Protein AF-A0A924Y363-F1 (afdb_monomer)

Structure (mmCIF, N/CA/C/O backbone):
data_AF-A0A924Y363-F1
#
_entry.id   AF-A0A924Y363-F1
#
loop_
_atom_site.group_PDB
_atom_site.id
_atom_site.type_symbol
_atom_site.label_atom_id
_atom_site.label_alt_id
_atom_site.label_comp_id
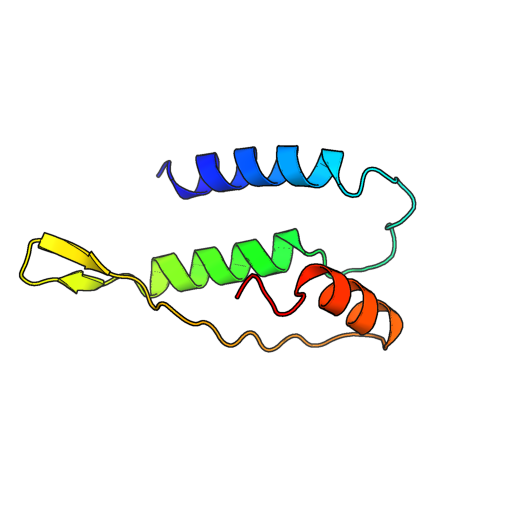_atom_site.label_asym_id
_atom_site.label_entity_id
_atom_site.label_seq_id
_atom_site.pdbx_PDB_ins_code
_atom_site.Cartn_x
_atom_site.Cartn_y
_atom_site.Cartn_z
_atom_site.occupancy
_atom_site.B_iso_or_equiv
_atom_site.auth_seq_id
_atom_site.auth_comp_id
_atom_site.auth_asym_id
_atom_site.auth_atom_id
_atom_site.pdbx_PDB_model_num
ATOM 1 N N . MET A 1 1 ? -10.089 14.051 4.001 1.00 41.97 1 MET A N 1
ATOM 2 C CA . MET A 1 1 ? -9.672 14.278 2.602 1.00 41.97 1 MET A CA 1
ATOM 3 C C . MET A 1 1 ? -8.277 14.923 2.527 1.00 41.97 1 MET A C 1
ATOM 5 O O . MET A 1 1 ? -8.056 15.719 1.641 1.00 41.97 1 MET A O 1
ATOM 9 N N . ASP A 1 2 ? -7.312 14.575 3.395 1.00 54.19 2 ASP A N 1
ATOM 10 C CA . ASP A 1 2 ? -6.005 15.286 3.394 1.00 54.19 2 ASP A CA 1
ATOM 11 C C . ASP A 1 2 ? -4.776 14.415 3.725 1.00 54.19 2 ASP A C 1
ATOM 13 O O . ASP A 1 2 ? -3.645 14.772 3.416 1.00 54.19 2 ASP A O 1
ATOM 17 N N . LEU A 1 3 ? -4.963 13.224 4.305 1.00 54.34 3 LEU A N 1
ATOM 18 C CA . LEU A 1 3 ? -3.848 12.331 4.656 1.00 54.34 3 LEU A CA 1
ATOM 19 C C . LEU A 1 3 ? -3.191 11.708 3.418 1.00 54.34 3 LEU A C 1
ATOM 21 O O . LEU A 1 3 ? -1.968 11.722 3.292 1.00 54.34 3 LEU A O 1
ATOM 25 N N . LEU A 1 4 ? -4.003 11.226 2.475 1.00 56.06 4 LEU A N 1
ATOM 26 C CA . LEU A 1 4 ? -3.520 10.634 1.226 1.00 56.06 4 LEU A CA 1
ATOM 27 C C . LEU A 1 4 ? -2.800 11.652 0.346 1.00 56.06 4 LEU A C 1
ATOM 29 O O . LEU A 1 4 ? -1.781 11.331 -0.253 1.00 56.06 4 LEU A O 1
ATOM 33 N N . GLU A 1 5 ? -3.314 12.879 0.269 1.00 58.16 5 GLU A N 1
ATOM 34 C CA . GLU A 1 5 ? -2.735 13.921 -0.577 1.00 58.16 5 GLU A CA 1
ATOM 35 C C . GLU A 1 5 ? -1.402 14.423 -0.009 1.00 58.16 5 GLU A C 1
ATOM 37 O O . GLU A 1 5 ? -0.440 14.610 -0.757 1.00 58.16 5 GLU A O 1
ATOM 42 N N . HIS A 1 6 ? -1.314 14.548 1.320 1.00 63.47 6 HIS A N 1
ATOM 43 C CA . HIS A 1 6 ? -0.081 14.888 2.024 1.00 63.47 6 HIS A CA 1
ATOM 44 C C . HIS A 1 6 ? 0.983 13.789 1.895 1.00 63.47 6 HIS A C 1
ATOM 46 O O . HIS A 1 6 ? 2.140 14.086 1.591 1.00 63.47 6 HIS A O 1
ATOM 52 N N . LEU A 1 7 ? 0.593 12.520 2.063 1.00 61.62 7 LEU A N 1
ATOM 53 C CA . LEU A 1 7 ? 1.479 11.375 1.843 1.00 61.62 7 LEU A CA 1
ATOM 54 C C . LEU A 1 7 ? 1.961 11.345 0.389 1.00 61.62 7 LEU A C 1
ATOM 56 O O . LEU A 1 7 ? 3.163 11.308 0.151 1.00 61.62 7 LEU A O 1
ATOM 60 N N . ASN A 1 8 ? 1.056 11.461 -0.585 1.00 57.81 8 ASN A N 1
ATOM 61 C CA . ASN A 1 8 ? 1.390 11.423 -2.010 1.00 57.81 8 ASN A CA 1
ATOM 62 C C . ASN A 1 8 ? 2.362 12.548 -2.419 1.00 57.81 8 ASN A C 1
ATOM 64 O O . ASN A 1 8 ? 3.307 12.301 -3.166 1.00 57.81 8 ASN A O 1
ATOM 68 N N . ARG A 1 9 ? 2.195 13.767 -1.879 1.00 63.97 9 ARG A N 1
ATOM 69 C CA . ARG A 1 9 ? 3.141 14.880 -2.092 1.00 63.97 9 ARG A CA 1
ATOM 70 C C . ARG A 1 9 ? 4.522 14.588 -1.506 1.00 63.97 9 ARG A C 1
ATOM 72 O O . ARG A 1 9 ? 5.526 14.789 -2.183 1.00 63.97 9 ARG A O 1
ATOM 79 N N . ARG A 1 10 ? 4.568 14.088 -0.269 1.00 61.78 10 ARG A N 1
ATOM 80 C CA . ARG A 1 10 ? 5.816 13.778 0.442 1.00 61.78 10 ARG A CA 1
ATOM 81 C C . ARG A 1 10 ? 6.578 12.620 -0.213 1.00 61.78 10 ARG A C 1
ATOM 83 O O . ARG A 1 10 ? 7.803 12.666 -0.302 1.00 61.78 10 ARG A O 1
ATOM 90 N N . PHE A 1 11 ? 5.855 11.631 -0.738 1.00 63.59 11 PHE A N 1
ATOM 91 C CA . PHE A 1 11 ? 6.429 10.536 -1.517 1.00 63.59 11 PHE A CA 1
ATOM 92 C C . PHE A 1 11 ? 6.909 10.990 -2.896 1.00 63.59 11 PHE A C 1
ATOM 94 O O . PHE A 1 11 ? 8.004 10.605 -3.289 1.00 63.59 11 PHE A O 1
ATOM 101 N N . GLY A 1 12 ? 6.154 11.843 -3.600 1.00 56.97 12 GLY A N 1
ATOM 102 C CA . GLY A 1 12 ? 6.569 12.397 -4.893 1.00 56.97 12 GLY A CA 1
ATOM 103 C C . GLY A 1 12 ? 7.928 13.098 -4.820 1.00 56.97 12 GLY A C 1
ATOM 104 O O . GLY A 1 12 ? 8.821 12.780 -5.601 1.00 56.97 12 GLY A O 1
ATOM 105 N N . SER A 1 13 ? 8.123 13.954 -3.810 1.00 61.06 13 SER A N 1
ATOM 106 C CA . SER A 1 13 ? 9.402 14.644 -3.589 1.00 61.06 13 SER A CA 1
ATOM 107 C C . SER A 1 13 ? 10.548 13.711 -3.187 1.00 61.06 13 SER A C 1
ATOM 109 O O . SER A 1 13 ? 11.690 13.934 -3.575 1.00 61.06 13 SER A O 1
ATOM 111 N N . TRP A 1 14 ? 10.262 12.664 -2.407 1.00 59.75 14 TRP A N 1
ATOM 112 C CA . 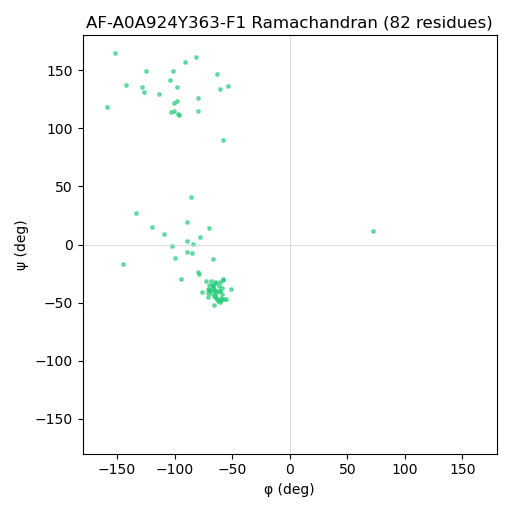TRP A 1 14 ? 11.268 11.670 -2.020 1.00 59.75 14 TRP A CA 1
ATOM 113 C C . TRP A 1 14 ? 11.727 10.838 -3.230 1.00 59.75 14 TRP A C 1
ATOM 115 O O . TRP A 1 14 ? 12.909 10.528 -3.359 1.00 59.75 14 TRP A O 1
ATOM 125 N N . TYR A 1 15 ? 10.812 10.553 -4.162 1.00 57.16 15 TYR A N 1
ATOM 126 C CA . TYR A 1 15 ? 11.073 9.738 -5.349 1.00 57.16 15 TYR A CA 1
ATOM 127 C C . TYR A 1 15 ? 11.851 10.471 -6.448 1.00 57.16 15 TYR A C 1
ATOM 129 O O . TYR A 1 15 ? 12.757 9.889 -7.047 1.00 57.16 15 TYR A O 1
ATOM 137 N N . GLU A 1 16 ? 11.528 11.746 -6.699 1.00 57.19 16 GLU A N 1
ATOM 138 C CA . GLU A 1 16 ? 12.265 12.588 -7.658 1.00 57.19 16 GLU A CA 1
ATOM 139 C C . GLU A 1 16 ? 13.754 12.703 -7.292 1.00 57.19 16 GLU A C 1
ATOM 141 O O . GLU A 1 16 ? 14.599 12.783 -8.182 1.00 57.19 16 GLU A O 1
ATOM 146 N N . GLY A 1 17 ? 14.084 12.633 -5.996 1.00 56.94 17 GLY A N 1
ATOM 147 C CA . GLY A 1 17 ? 15.463 12.641 -5.504 1.00 56.94 17 GLY A CA 1
ATOM 148 C C . GLY A 1 17 ? 16.210 11.305 -5.617 1.00 56.94 17 GLY A C 1
ATOM 149 O O . GLY A 1 17 ? 17.436 11.319 -5.689 1.00 56.94 17 GLY A O 1
ATOM 150 N N . LEU A 1 18 ? 15.510 10.164 -5.643 1.00 53.75 18 LEU A N 1
ATOM 151 C CA . LEU A 1 18 ? 16.135 8.829 -5.664 1.00 53.75 18 LEU A CA 1
ATOM 152 C C . LEU A 1 18 ? 16.310 8.250 -7.072 1.00 53.75 18 LEU A C 1
ATOM 154 O O . LEU A 1 18 ? 17.252 7.498 -7.306 1.00 53.75 18 LEU A O 1
ATOM 158 N N . PHE A 1 19 ? 15.431 8.600 -8.013 1.00 55.28 19 PHE A N 1
ATOM 159 C CA . PHE A 1 19 ? 15.414 7.999 -9.354 1.00 55.28 19 PHE A CA 1
ATOM 160 C C . PHE A 1 19 ? 15.296 9.038 -10.475 1.00 55.28 19 PHE A C 1
ATOM 162 O O . PHE A 1 19 ? 14.767 8.738 -11.544 1.00 55.28 19 PHE A O 1
ATOM 169 N N . GLY A 1 20 ? 15.768 10.266 -10.233 1.00 48.59 20 GLY A N 1
ATOM 170 C CA . GLY A 1 20 ? 15.793 11.357 -11.207 1.00 48.59 20 GLY A CA 1
ATOM 171 C C . GLY A 1 20 ? 16.577 10.994 -12.471 1.00 48.59 20 GLY A C 1
ATOM 172 O O . GLY A 1 20 ? 17.778 11.230 -12.559 1.00 48.59 20 GLY A O 1
ATOM 173 N N . GLY A 1 21 ? 15.880 10.434 -13.456 1.00 47.56 21 GLY A N 1
ATOM 174 C CA . GLY A 1 21 ? 16.411 10.104 -14.768 1.00 47.56 21 GLY A CA 1
ATOM 175 C C . GLY A 1 21 ? 15.276 9.985 -15.792 1.00 47.56 21 GLY A C 1
ATOM 176 O O . GLY A 1 21 ? 14.419 9.117 -15.633 1.00 47.56 21 GLY A O 1
ATOM 177 N N . PRO A 1 22 ? 15.249 10.817 -16.848 1.00 47.09 22 PRO A N 1
ATOM 178 C CA . PRO A 1 22 ? 14.242 10.789 -17.914 1.00 47.09 22 PRO A CA 1
ATOM 179 C C . PRO A 1 22 ? 14.334 9.560 -18.845 1.00 47.09 22 PRO A C 1
ATOM 181 O O . PRO A 1 22 ? 13.692 9.564 -19.886 1.00 47.09 22 PRO A O 1
ATOM 184 N N . ASP A 1 23 ? 15.086 8.517 -18.473 1.00 47.91 23 ASP A N 1
ATOM 185 C CA . ASP A 1 23 ? 15.314 7.301 -19.273 1.00 47.91 23 ASP A CA 1
ATOM 186 C C . ASP A 1 2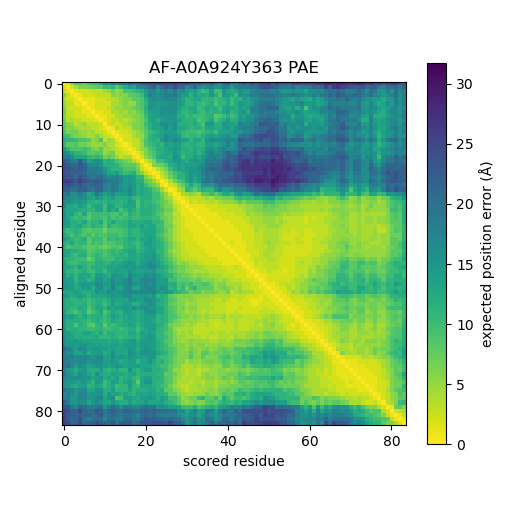3 ? 14.483 6.082 -18.815 1.00 47.91 23 ASP A C 1
ATOM 188 O O . ASP A 1 23 ? 14.524 5.029 -19.446 1.00 47.91 23 ASP A O 1
ATOM 192 N N . ALA A 1 24 ? 13.673 6.192 -17.754 1.00 51.59 24 ALA A N 1
ATOM 193 C CA . ALA A 1 24 ? 12.759 5.122 -17.316 1.00 51.59 24 ALA A CA 1
ATOM 194 C C . ALA A 1 24 ? 11.402 5.157 -18.061 1.00 51.59 24 ALA A C 1
ATOM 196 O O . ALA A 1 24 ? 10.343 5.030 -17.448 1.00 51.59 24 ALA A O 1
ATOM 197 N N . VAL A 1 25 ? 11.425 5.419 -19.371 1.00 46.97 25 VAL A N 1
ATOM 198 C CA . VAL A 1 25 ? 10.244 5.823 -20.164 1.00 46.97 25 VAL A CA 1
ATOM 199 C C . VAL A 1 25 ? 9.393 4.654 -20.678 1.00 46.97 25 VAL A C 1
ATOM 201 O O . VAL A 1 25 ? 8.275 4.898 -21.112 1.00 46.97 25 VAL A O 1
ATOM 204 N N . ASP A 1 26 ? 9.819 3.397 -20.528 1.00 50.72 26 ASP A N 1
ATOM 205 C CA . ASP A 1 26 ? 9.102 2.250 -21.123 1.00 50.72 26 ASP A CA 1
ATOM 206 C C . ASP A 1 26 ? 8.576 1.194 -20.129 1.00 50.72 26 ASP A C 1
ATOM 208 O O . ASP A 1 26 ? 8.190 0.101 -20.544 1.00 50.72 26 ASP A O 1
ATOM 212 N N . SER A 1 27 ? 8.501 1.479 -18.820 1.00 54.88 27 SER A N 1
ATOM 213 C CA . SER A 1 27 ? 7.726 0.627 -17.899 1.00 54.88 27 SER A CA 1
ATOM 214 C C . SER A 1 27 ? 6.323 1.195 -17.674 1.00 54.88 27 SER A C 1
ATOM 216 O O . SER A 1 27 ? 6.135 2.245 -17.054 1.00 54.88 27 SER A O 1
ATOM 218 N N . GLU A 1 28 ? 5.305 0.490 -18.182 1.00 63.12 28 GLU A N 1
ATOM 219 C CA . GLU A 1 28 ? 3.893 0.836 -17.963 1.00 63.12 28 GLU A CA 1
ATOM 220 C C . GLU A 1 28 ? 3.540 0.870 -16.467 1.00 63.12 28 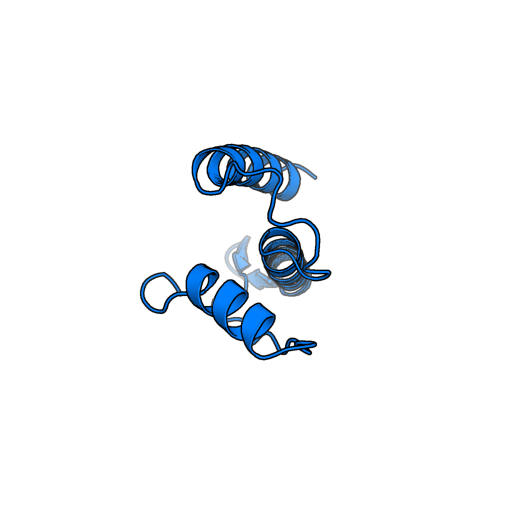GLU A C 1
ATOM 222 O O . GLU A 1 28 ? 2.677 1.649 -16.045 1.00 63.12 28 GLU A O 1
ATOM 227 N N . LEU A 1 29 ? 4.217 0.061 -15.645 1.00 67.44 29 LEU A N 1
ATOM 228 C CA . LEU A 1 29 ? 4.000 0.013 -14.208 1.00 67.44 29 LEU A CA 1
ATOM 229 C C . LEU A 1 29 ? 5.102 0.746 -13.432 1.00 67.44 29 LEU A C 1
ATOM 231 O O . LEU A 1 29 ? 6.247 0.299 -13.353 1.00 67.44 29 LEU A O 1
ATOM 235 N N . ARG A 1 30 ? 4.735 1.848 -12.764 1.00 74.75 30 ARG A N 1
ATOM 236 C CA . ARG A 1 30 ? 5.664 2.598 -11.908 1.00 74.75 30 ARG A CA 1
ATOM 237 C C . ARG A 1 30 ? 5.448 2.273 -10.426 1.00 74.75 30 ARG A C 1
ATOM 239 O O . ARG A 1 30 ? 4.311 2.076 -9.996 1.00 74.75 30 ARG A O 1
ATOM 246 N N . PRO A 1 31 ? 6.496 2.332 -9.594 1.00 72.94 31 PRO A N 1
ATOM 247 C CA . PRO A 1 31 ? 6.411 2.136 -8.146 1.00 72.94 31 PRO A CA 1
ATOM 248 C C . PRO A 1 31 ? 5.341 2.972 -7.430 1.00 72.94 31 PRO A C 1
ATOM 250 O O . PRO A 1 31 ? 4.619 2.474 -6.566 1.00 72.94 31 PRO A O 1
ATOM 253 N N . LYS A 1 32 ? 5.144 4.230 -7.846 1.00 73.12 32 LYS A N 1
ATOM 254 C CA . LYS A 1 32 ? 4.062 5.076 -7.313 1.00 73.12 32 LYS A CA 1
ATOM 255 C C . LYS A 1 32 ? 2.664 4.498 -7.559 1.00 73.12 32 LYS A C 1
ATOM 257 O O . LYS A 1 32 ? 1.769 4.686 -6.739 1.00 73.12 32 LYS A O 1
ATOM 262 N N . ASP A 1 33 ? 2.474 3.782 -8.667 1.00 76.50 33 ASP A N 1
ATOM 263 C CA . ASP A 1 33 ? 1.196 3.170 -9.024 1.00 76.50 33 ASP A CA 1
ATOM 264 C C . ASP A 1 33 ? 0.909 1.949 -8.124 1.00 76.50 33 ASP A C 1
ATOM 266 O O . ASP A 1 33 ? -0.244 1.715 -7.754 1.00 76.50 33 ASP A O 1
ATOM 270 N N . ILE A 1 34 ? 1.955 1.236 -7.684 1.00 78.25 34 ILE A N 1
ATOM 271 C CA . ILE A 1 34 ? 1.885 0.180 -6.658 1.00 78.25 34 ILE A CA 1
ATOM 272 C C . ILE A 1 34 ? 1.493 0.764 -5.298 1.00 78.25 34 ILE A C 1
ATOM 274 O O . ILE A 1 34 ? 0.518 0.314 -4.695 1.00 78.25 34 ILE A O 1
ATOM 278 N N . LEU A 1 35 ? 2.202 1.796 -4.836 1.00 75.56 35 LEU A N 1
ATOM 279 C CA . LEU A 1 35 ? 1.919 2.443 -3.551 1.00 75.56 35 LEU A CA 1
ATOM 280 C C . LEU A 1 35 ? 0.499 3.003 -3.498 1.00 75.56 35 LEU A C 1
ATOM 282 O O . LEU A 1 35 ? -0.210 2.807 -2.514 1.00 75.56 35 LEU A O 1
ATOM 286 N N . ARG A 1 36 ? 0.042 3.639 -4.582 1.00 77.75 36 ARG A N 1
ATOM 287 C CA . ARG A 1 36 ? -1.323 4.168 -4.668 1.00 77.75 36 ARG A CA 1
ATOM 288 C C . ARG A 1 36 ? -2.376 3.073 -4.493 1.00 77.75 36 ARG A C 1
ATOM 290 O O . ARG A 1 36 ? -3.399 3.319 -3.861 1.00 77.75 36 ARG A O 1
ATOM 297 N N . ARG A 1 37 ? -2.131 1.870 -5.023 1.00 81.19 37 ARG A N 1
ATOM 298 C CA . ARG A 1 37 ? -3.023 0.716 -4.828 1.00 81.19 37 ARG A CA 1
ATOM 299 C C . ARG A 1 37 ? -3.014 0.221 -3.385 1.00 81.19 37 ARG A C 1
ATOM 301 O O . ARG A 1 37 ? -4.084 -0.075 -2.866 1.00 81.19 37 ARG A O 1
ATOM 308 N N . ILE A 1 38 ? -1.846 0.160 -2.743 1.00 81.38 38 ILE A N 1
ATOM 309 C CA . ILE A 1 38 ? -1.734 -0.237 -1.331 1.00 81.38 38 ILE A CA 1
ATOM 310 C C . ILE A 1 38 ? -2.482 0.761 -0.445 1.00 81.38 38 ILE A C 1
ATOM 312 O O . ILE A 1 38 ? -3.319 0.352 0.347 1.00 81.38 38 ILE A O 1
ATOM 31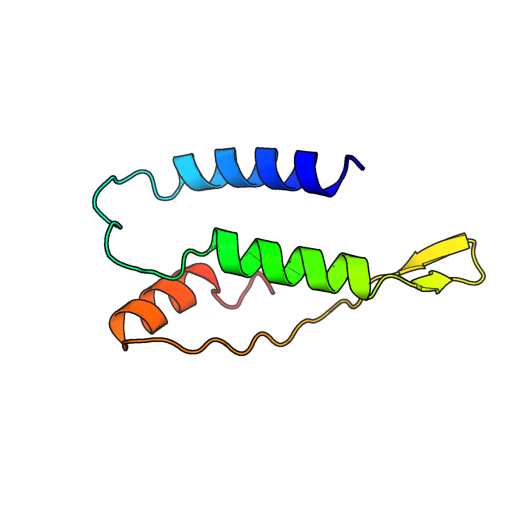6 N N . LEU A 1 39 ? -2.256 2.063 -0.629 1.00 79.88 39 LEU A N 1
ATOM 317 C CA . LEU A 1 39 ? -2.949 3.108 0.129 1.00 79.88 39 LEU A CA 1
ATOM 318 C C . LEU A 1 39 ? -4.467 3.078 -0.092 1.00 79.88 39 LEU A C 1
ATOM 320 O O . LEU A 1 39 ? -5.222 3.231 0.862 1.00 79.88 39 LEU A O 1
ATOM 324 N N . GLY A 1 40 ? -4.920 2.836 -1.327 1.00 82.75 40 GLY A N 1
ATOM 325 C CA . GLY A 1 40 ? -6.342 2.632 -1.610 1.00 82.75 40 GLY A CA 1
ATOM 326 C C . GLY A 1 40 ? -6.916 1.444 -0.835 1.00 82.75 40 GLY A C 1
ATOM 327 O O . GLY A 1 40 ? -7.915 1.588 -0.141 1.00 82.75 40 GLY A O 1
ATOM 328 N N . ALA A 1 41 ? -6.224 0.302 -0.859 1.00 84.44 41 ALA A N 1
ATOM 329 C CA . ALA A 1 41 ? -6.627 -0.880 -0.100 1.00 84.44 41 ALA A CA 1
ATOM 330 C C . ALA A 1 41 ? -6.588 -0.658 1.424 1.00 84.44 41 ALA A C 1
ATOM 332 O O . ALA A 1 41 ? -7.414 -1.223 2.140 1.00 84.44 41 ALA A O 1
ATOM 333 N N . MET A 1 42 ? -5.658 0.164 1.923 1.00 84.38 42 MET A N 1
ATOM 334 C CA . MET A 1 42 ? -5.611 0.561 3.331 1.00 84.38 42 MET A CA 1
ATOM 335 C C . MET A 1 42 ? -6.845 1.347 3.730 1.00 84.38 42 MET A C 1
ATOM 337 O O . MET A 1 42 ? -7.436 1.034 4.756 1.00 84.38 42 MET A O 1
ATOM 341 N N . GLU A 1 43 ? -7.240 2.328 2.922 1.00 83.50 43 GLU A N 1
ATOM 342 C CA . GLU A 1 43 ? -8.430 3.142 3.170 1.00 83.50 43 GLU A CA 1
ATOM 343 C C . GLU A 1 43 ? -9.711 2.307 3.109 1.00 83.50 43 GLU A C 1
ATOM 345 O O . GLU A 1 43 ? -10.537 2.400 4.016 1.00 83.50 43 GLU A O 1
ATOM 350 N N . ASP A 1 44 ? -9.835 1.428 2.113 1.00 85.44 44 ASP A N 1
ATOM 351 C CA . ASP A 1 44 ? -10.975 0.513 1.978 1.00 85.44 44 ASP A CA 1
ATOM 352 C C . ASP A 1 44 ? -11.045 -0.499 3.136 1.00 85.44 44 ASP A C 1
ATOM 354 O O . ASP A 1 44 ? -12.123 -0.923 3.555 1.00 85.44 44 ASP A O 1
ATOM 358 N N . GLY A 1 45 ? -9.884 -0.894 3.665 1.00 83.00 45 GLY A N 1
ATOM 359 C CA . GLY A 1 45 ? -9.741 -1.834 4.774 1.00 83.00 45 GLY A CA 1
ATOM 360 C C . GLY A 1 45 ? -9.873 -1.209 6.163 1.00 83.00 45 GLY A C 1
ATOM 361 O O . GLY A 1 45 ? -9.734 -1.934 7.154 1.00 83.00 45 GLY A O 1
ATOM 362 N N . ARG A 1 46 ? -10.119 0.104 6.263 1.00 89.62 46 ARG A N 1
ATOM 363 C CA . ARG A 1 46 ? -10.245 0.802 7.547 1.00 89.62 46 ARG A CA 1
ATOM 364 C C . ARG A 1 46 ? -11.397 0.243 8.369 1.00 89.62 46 ARG A C 1
ATOM 366 O O . ARG A 1 46 ? -12.516 0.083 7.887 1.00 89.62 46 ARG A O 1
ATOM 373 N N . ARG A 1 47 ? -11.133 0.003 9.651 1.00 89.56 47 ARG A N 1
ATOM 374 C CA . ARG A 1 47 ? -12.139 -0.405 10.634 1.00 89.56 47 ARG A CA 1
ATOM 375 C C . ARG A 1 47 ? -12.073 0.496 11.847 1.00 89.56 47 ARG A C 1
ATOM 377 O O . ARG A 1 47 ? -10.992 0.781 12.353 1.00 89.56 47 ARG A O 1
ATOM 384 N N . GLU A 1 48 ? -13.233 0.921 12.314 1.00 91.38 48 GLU A N 1
ATOM 385 C CA . GLU A 1 48 ? -13.348 1.613 13.588 1.00 91.38 48 GLU A CA 1
ATOM 386 C C . GLU A 1 48 ? -13.329 0.581 14.719 1.00 91.38 48 GLU A C 1
ATOM 388 O O . GLU A 1 48 ? -14.068 -0.409 14.694 1.00 91.38 48 GLU A O 1
ATOM 393 N N . GLY A 1 49 ? -12.420 0.770 15.668 1.00 90.69 49 GLY A N 1
ATOM 394 C CA . GLY A 1 49 ? -12.324 -0.041 16.867 1.00 90.69 49 GLY A CA 1
ATOM 395 C C . GLY A 1 49 ? -13.318 0.407 17.930 1.00 90.69 49 GLY A C 1
ATOM 396 O O . GLY A 1 49 ? -13.809 1.534 17.937 1.00 90.69 49 GLY A O 1
ATOM 397 N N . LEU A 1 50 ? -13.586 -0.485 18.882 1.00 92.00 50 LEU A N 1
ATOM 398 C CA . LEU A 1 50 ? -14.446 -0.189 20.035 1.00 92.00 50 LEU A CA 1
ATOM 399 C C . LEU A 1 50 ? -13.837 0.861 20.985 1.00 92.00 50 LEU A C 1
ATOM 401 O O . LEU A 1 50 ? -14.518 1.370 21.868 1.00 92.00 50 LEU A O 1
ATOM 405 N N . ASP A 1 51 ? -12.556 1.167 20.804 1.00 95.19 51 ASP A N 1
ATOM 406 C CA . ASP A 1 51 ? -11.782 2.206 21.481 1.00 95.19 51 ASP A CA 1
ATOM 407 C C . ASP A 1 51 ? -11.836 3.570 20.764 1.00 95.19 51 ASP A C 1
ATOM 409 O O . ASP A 1 51 ? -11.165 4.515 21.185 1.00 95.19 51 ASP A O 1
ATOM 413 N N . GLY A 1 52 ? -12.602 3.679 19.672 1.00 89.75 52 GLY A N 1
ATOM 414 C CA . GLY A 1 52 ? -12.684 4.883 18.845 1.00 89.75 52 GLY A CA 1
ATOM 415 C C . GLY A 1 52 ? -11.430 5.146 18.004 1.00 89.75 52 GLY A C 1
ATOM 416 O O . GLY A 1 52 ? -11.284 6.241 17.460 1.00 89.75 52 GLY A O 1
ATOM 417 N N . GLN A 1 53 ? -10.511 4.179 17.900 1.00 92.69 53 GLN A N 1
ATOM 418 C CA . GLN A 1 53 ? -9.347 4.266 17.018 1.00 92.69 53 GLN A CA 1
ATOM 419 C C . GLN A 1 53 ? -9.654 3.674 15.640 1.00 92.69 53 GLN A C 1
ATOM 421 O O . GLN A 1 53 ? -10.541 2.837 15.472 1.00 92.69 53 GLN A O 1
ATOM 426 N N . VAL A 1 54 ? -8.897 4.100 14.629 1.00 87.94 54 VAL A N 1
ATOM 427 C CA . VAL A 1 54 ? -9.001 3.567 13.267 1.00 87.94 54 VAL A CA 1
ATOM 428 C C . VAL A 1 54 ? -7.878 2.566 13.036 1.00 87.94 54 VAL A C 1
ATOM 430 O O . VAL A 1 54 ? -6.701 2.911 13.104 1.00 87.94 54 VAL A O 1
ATOM 433 N N . TYR A 1 55 ? -8.257 1.341 12.700 1.00 88.25 55 TYR A N 1
ATOM 434 C CA . TYR A 1 55 ? -7.351 0.248 12.383 1.00 88.25 55 TYR A CA 1
ATOM 435 C C . TYR A 1 55 ? -7.304 0.013 10.879 1.00 88.25 55 TYR A C 1
ATOM 437 O O . TYR A 1 55 ? -8.328 0.064 10.197 1.00 88.25 55 TYR A O 1
ATOM 445 N N . VAL A 1 56 ? -6.115 -0.299 10.374 1.00 88.19 56 VAL A N 1
ATOM 446 C CA . VAL A 1 56 ? -5.884 -0.736 8.994 1.00 88.19 56 VAL A CA 1
ATOM 447 C C . VAL A 1 56 ? -5.150 -2.075 9.007 1.00 88.19 56 VAL A C 1
ATOM 449 O O . VAL A 1 56 ? -4.382 -2.331 9.939 1.00 88.19 56 VAL A O 1
ATOM 452 N N . PRO A 1 57 ? -5.358 -2.942 8.000 1.00 86.50 57 PRO A N 1
ATOM 453 C CA . PRO A 1 57 ? -4.538 -4.132 7.837 1.00 86.50 57 PRO A CA 1
ATOM 454 C C . PRO A 1 57 ? -3.052 -3.768 7.807 1.00 86.50 57 PRO A C 1
ATOM 456 O O . PRO A 1 57 ? -2.651 -2.802 7.157 1.00 86.50 57 PRO A O 1
ATOM 459 N N . ASN A 1 58 ? -2.250 -4.549 8.522 1.00 83.19 58 ASN A N 1
ATOM 460 C CA . ASN A 1 58 ? -0.809 -4.357 8.672 1.00 83.19 58 ASN A CA 1
ATOM 461 C C . ASN A 1 58 ? 0.015 -5.075 7.592 1.00 83.19 58 ASN A C 1
ATOM 463 O O . ASN A 1 58 ? 1.226 -4.904 7.548 1.00 83.19 58 ASN A O 1
ATOM 467 N N . ALA A 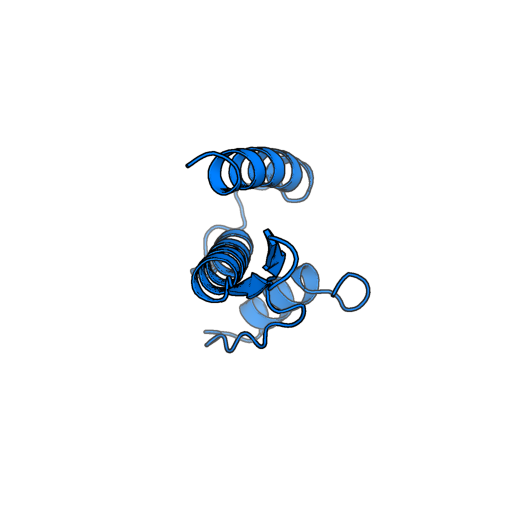1 59 ? -0.623 -5.881 6.741 1.00 83.56 59 ALA A N 1
ATOM 468 C CA . ALA A 1 59 ? 0.023 -6.604 5.655 1.00 83.56 59 ALA A CA 1
ATOM 469 C C . ALA A 1 59 ? -0.881 -6.631 4.417 1.00 83.56 59 ALA A C 1
ATOM 471 O O . ALA A 1 59 ? -2.083 -6.891 4.517 1.00 83.56 59 ALA A O 1
ATOM 472 N N . TYR A 1 60 ? -0.285 -6.413 3.242 1.00 80.69 60 TYR A N 1
ATOM 473 C CA . TYR A 1 60 ? -0.964 -6.479 1.947 1.00 80.69 60 TYR A CA 1
ATOM 474 C C . TYR A 1 60 ? -0.214 -7.422 1.018 1.00 80.69 60 TYR A C 1
ATOM 476 O O . TYR A 1 60 ? 0.993 -7.308 0.835 1.00 80.69 60 TYR A O 1
ATOM 484 N N . THR A 1 61 ? -0.943 -8.340 0.386 1.00 82.19 61 THR A N 1
ATOM 485 C CA . THR A 1 61 ? -0.402 -9.143 -0.713 1.00 82.19 61 THR A CA 1
ATOM 486 C C . THR A 1 61 ? -0.817 -8.510 -2.030 1.00 82.19 61 THR A C 1
ATOM 488 O O . THR A 1 61 ? -1.994 -8.531 -2.389 1.00 82.19 61 THR A O 1
ATOM 491 N N . LEU A 1 62 ? 0.148 -7.967 -2.771 1.00 76.69 62 LEU A N 1
ATOM 492 C CA . LEU A 1 62 ? -0.099 -7.405 -4.092 1.00 76.69 62 LEU A CA 1
ATOM 493 C C . LEU A 1 62 ? 0.270 -8.415 -5.181 1.00 76.69 62 LEU A C 1
ATOM 495 O O . LEU A 1 62 ? 1.404 -8.880 -5.264 1.00 76.69 62 LEU A O 1
ATOM 499 N N . ARG A 1 63 ? -0.693 -8.737 -6.049 1.00 80.69 63 ARG A N 1
ATOM 500 C CA . ARG A 1 63 ? -0.463 -9.552 -7.248 1.00 80.69 63 ARG A CA 1
ATOM 501 C C . ARG A 1 63 ? -0.372 -8.630 -8.455 1.00 80.69 63 ARG A C 1
ATOM 503 O O . ARG A 1 63 ? -1.346 -7.969 -8.802 1.00 80.69 63 ARG A O 1
ATOM 510 N N . ILE A 1 64 ? 0.801 -8.588 -9.074 1.00 76.81 64 ILE A N 1
ATOM 511 C CA . ILE A 1 64 ? 1.092 -7.737 -10.227 1.00 76.81 64 ILE A CA 1
ATOM 512 C C . ILE A 1 64 ? 1.339 -8.637 -11.434 1.00 76.81 64 ILE A C 1
ATOM 514 O O . ILE A 1 64 ? 2.125 -9.581 -11.351 1.00 76.81 64 ILE A O 1
ATOM 518 N N . ALA A 1 65 ? 0.665 -8.348 -12.545 1.00 78.69 65 ALA A N 1
ATOM 519 C CA . ALA A 1 65 ? 1.040 -8.900 -13.838 1.00 78.69 65 ALA A CA 1
ATOM 520 C C . ALA A 1 65 ? 2.214 -8.073 -14.372 1.00 78.69 65 ALA A C 1
ATOM 522 O O . ALA A 1 65 ? 2.059 -6.877 -14.591 1.00 78.69 65 ALA A O 1
ATOM 523 N N . VAL A 1 66 ? 3.377 -8.704 -14.509 1.00 78.62 66 VAL A N 1
ATOM 524 C CA . VAL A 1 66 ? 4.574 -8.092 -15.098 1.00 78.62 66 VAL A CA 1
ATOM 525 C C . VAL A 1 66 ? 4.672 -8.507 -16.560 1.00 78.62 66 VAL A C 1
ATOM 527 O O . VAL A 1 66 ? 4.458 -9.679 -16.880 1.00 78.62 66 VAL A O 1
ATOM 530 N N . ALA A 1 67 ? 4.973 -7.555 -17.436 1.00 78.81 67 ALA A N 1
ATOM 531 C CA . ALA A 1 67 ? 5.078 -7.770 -18.874 1.00 78.81 67 ALA A CA 1
ATOM 532 C C . ALA A 1 67 ? 6.423 -8.398 -19.273 1.00 78.81 67 ALA A C 1
ATOM 534 O O . ALA A 1 67 ? 6.517 -9.048 -20.313 1.00 78.81 67 ALA A O 1
ATOM 535 N N . SER A 1 68 ? 7.465 -8.232 -18.450 1.00 79.69 68 SER A N 1
ATOM 536 C CA . SER A 1 68 ? 8.801 -8.780 -18.705 1.00 79.69 68 SER A CA 1
ATOM 537 C C . SER A 1 68 ? 9.580 -9.071 -17.420 1.00 79.69 68 SER A C 1
ATOM 539 O O . SER A 1 68 ? 9.241 -8.587 -16.336 1.00 79.69 68 SER A O 1
ATOM 541 N N . ASP A 1 69 ? 10.657 -9.850 -17.539 1.00 77.38 69 ASP A N 1
ATOM 542 C CA . ASP A 1 69 ? 11.581 -10.090 -16.425 1.00 77.38 69 ASP A CA 1
ATOM 543 C C . ASP A 1 69 ? 12.368 -8.820 -16.046 1.00 77.38 69 ASP A C 1
ATOM 545 O O . ASP A 1 69 ? 12.603 -8.583 -14.866 1.00 77.38 69 ASP A O 1
ATOM 549 N N . ALA A 1 70 ? 12.663 -7.933 -17.005 1.00 76.56 70 ALA A N 1
ATOM 550 C CA . ALA A 1 70 ? 13.290 -6.638 -16.726 1.00 76.56 70 ALA A CA 1
ATOM 551 C C . ALA A 1 70 ? 12.391 -5.731 -15.864 1.00 76.56 70 ALA A C 1
ATOM 553 O O . ALA A 1 70 ? 12.856 -5.111 -14.907 1.00 76.56 70 ALA A O 1
ATOM 554 N N . GLU A 1 71 ? 11.087 -5.693 -16.156 1.00 73.94 71 GLU A N 1
ATOM 555 C CA . GLU A 1 71 ? 10.112 -4.969 -15.333 1.00 73.94 71 GLU A CA 1
ATOM 556 C C . GLU A 1 71 ? 9.992 -5.596 -13.937 1.00 73.94 71 GLU A C 1
ATOM 558 O O . GLU A 1 71 ? 9.928 -4.887 -12.933 1.00 73.94 71 GLU A O 1
ATOM 563 N N . ARG A 1 72 ? 10.024 -6.930 -13.841 1.00 76.75 72 ARG A N 1
ATOM 564 C CA . ARG A 1 72 ? 10.024 -7.629 -12.551 1.00 76.75 72 ARG A CA 1
ATOM 565 C C . ARG A 1 72 ? 11.222 -7.239 -11.691 1.00 76.75 72 ARG A C 1
ATOM 567 O O . ARG A 1 72 ? 11.034 -6.993 -10.501 1.00 76.75 72 ARG A O 1
ATOM 574 N N . ASP A 1 73 ? 12.418 -7.202 -12.263 1.00 74.12 73 ASP A N 1
ATOM 575 C CA . ASP A 1 73 ? 13.640 -6.877 -11.527 1.00 74.12 73 ASP A CA 1
ATOM 576 C C . ASP A 1 73 ? 13.662 -5.405 -11.103 1.00 74.12 73 ASP A C 1
ATOM 578 O O . ASP A 1 73 ? 13.991 -5.102 -9.955 1.00 74.12 73 ASP A O 1
ATOM 582 N N . TYR A 1 74 ? 13.188 -4.504 -11.969 1.00 74.31 74 TYR A N 1
ATOM 583 C CA . TYR A 1 74 ? 12.962 -3.096 -11.636 1.00 74.31 74 TYR A CA 1
ATOM 584 C C . TYR A 1 74 ? 12.011 -2.927 -10.439 1.00 74.31 74 TYR A C 1
ATOM 586 O O . TYR A 1 74 ? 12.316 -2.210 -9.484 1.00 74.31 74 TYR A O 1
ATOM 594 N N . LEU A 1 75 ? 10.878 -3.637 -10.439 1.00 73.50 75 LEU A N 1
ATOM 595 C CA . LEU A 1 75 ? 9.915 -3.587 -9.338 1.00 73.50 75 LEU A CA 1
ATOM 596 C C . LEU A 1 75 ? 10.437 -4.264 -8.065 1.00 73.50 75 LEU A C 1
ATOM 598 O O . LEU A 1 75 ? 10.154 -3.795 -6.965 1.00 73.50 75 LEU A O 1
ATOM 602 N N . ARG A 1 76 ? 11.211 -5.348 -8.181 1.00 73.06 76 ARG A N 1
ATOM 603 C CA . ARG A 1 76 ? 11.839 -6.017 -7.030 1.00 73.06 76 ARG A CA 1
ATOM 604 C C . ARG A 1 76 ? 12.892 -5.148 -6.354 1.00 73.06 76 ARG A C 1
ATOM 606 O O . ARG A 1 76 ? 12.962 -5.170 -5.131 1.00 73.06 76 ARG A O 1
ATOM 613 N N . ALA A 1 77 ? 13.671 -4.387 -7.121 1.00 68.69 77 ALA A N 1
ATOM 614 C CA . ALA A 1 77 ? 14.625 -3.429 -6.570 1.00 68.69 77 ALA A CA 1
ATOM 615 C C . ALA A 1 77 ? 13.920 -2.339 -5.745 1.00 68.69 77 ALA A C 1
ATOM 617 O O . ALA A 1 77 ? 14.428 -1.931 -4.707 1.00 68.69 77 ALA A O 1
ATOM 618 N N . PHE A 1 78 ? 12.723 -1.920 -6.168 1.00 66.88 78 PHE A N 1
ATOM 619 C CA .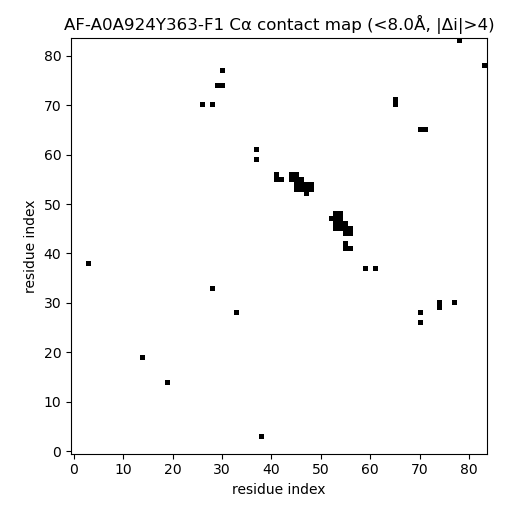 PHE A 1 78 ? 11.879 -1.006 -5.399 1.00 66.88 78 PHE A CA 1
ATOM 620 C C . PHE A 1 78 ? 11.283 -1.648 -4.129 1.00 66.88 78 PHE A C 1
ATOM 622 O O . PHE A 1 78 ? 11.202 -0.994 -3.098 1.00 66.88 78 PHE A O 1
ATOM 629 N N . LEU A 1 79 ? 10.870 -2.918 -4.186 1.00 66.38 79 LEU A N 1
ATOM 630 C CA . LEU A 1 79 ?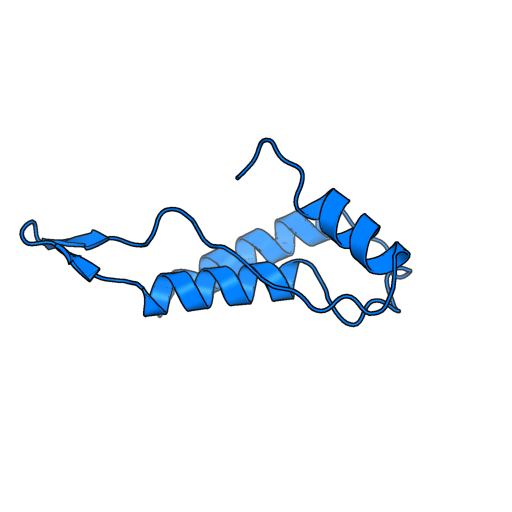 10.171 -3.619 -3.095 1.00 66.38 79 LEU A CA 1
ATOM 631 C C . LEU A 1 79 ? 11.107 -4.333 -2.096 1.00 66.38 79 LEU A C 1
ATOM 633 O O . LEU A 1 79 ? 10.680 -5.293 -1.453 1.00 66.38 79 LEU A O 1
ATOM 637 N N . SER A 1 80 ? 12.391 -3.969 -2.026 1.00 56.09 80 SER A N 1
ATOM 638 C CA . SER A 1 80 ? 13.391 -4.822 -1.372 1.00 56.09 80 SER A CA 1
ATOM 639 C C . SER A 1 80 ? 13.141 -5.041 0.134 1.00 56.09 80 SER A C 1
ATOM 641 O O . SER A 1 80 ? 12.596 -4.199 0.842 1.00 56.09 80 SER A O 1
ATOM 643 N N . ALA A 1 81 ? 13.518 -6.239 0.585 1.00 46.34 81 ALA A N 1
ATOM 644 C CA . ALA A 1 81 ? 12.824 -7.057 1.582 1.00 46.34 81 ALA A CA 1
ATOM 645 C C . ALA A 1 81 ? 12.975 -6.675 3.072 1.00 46.34 81 ALA A C 1
ATOM 647 O O . ALA A 1 81 ? 12.514 -7.436 3.918 1.00 46.34 81 ALA A O 1
ATOM 648 N N . GLU A 1 82 ? 13.616 -5.554 3.406 1.00 42.53 82 GLU A N 1
ATOM 649 C CA . GLU A 1 82 ? 13.800 -5.115 4.804 1.00 42.53 82 GLU A CA 1
ATOM 650 C C . GLU A 1 82 ? 12.802 -4.031 5.247 1.00 42.53 82 GLU A C 1
ATOM 652 O O . GLU A 1 82 ? 12.702 -3.751 6.439 1.00 42.53 82 GLU A O 1
ATOM 657 N N . GLU A 1 83 ? 12.047 -3.434 4.317 1.00 42.16 83 GLU A N 1
ATOM 658 C CA . GLU A 1 83 ? 11.137 -2.307 4.597 1.00 42.16 83 GLU A CA 1
ATOM 659 C C . GLU A 1 83 ? 9.633 -2.663 4.514 1.00 42.16 83 GLU A C 1
ATOM 661 O O . GLU A 1 83 ? 8.782 -1.773 4.587 1.00 42.16 83 GLU A O 1
ATOM 666 N N . LEU A 1 84 ? 9.296 -3.956 4.393 1.00 41.56 84 LEU A N 1
ATOM 667 C CA . LEU A 1 84 ? 7.936 -4.519 4.505 1.00 41.56 84 LEU A CA 1
ATOM 668 C C . LEU A 1 84 ? 7.804 -5.370 5.772 1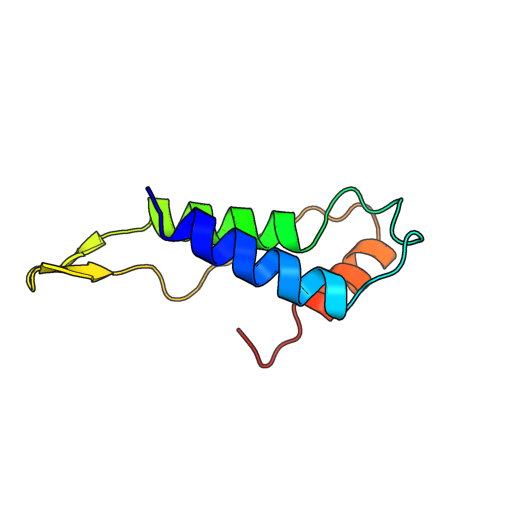.00 41.56 84 LEU A C 1
ATOM 670 O O . LEU A 1 84 ? 6.701 -5.349 6.363 1.00 41.56 84 LEU A O 1
#

Sequence (84 aa):
MDLLEHLNRRFGSWYEGLFGGPDAVDSELRPKDILRRILGAMEDGRREGLDGQVYVPNAYTLRIAVASDAERDYLRAFLSAEEL

Solvent-accessible surface area (backbone atoms only — not comparable to full-atom values): 5553 Å² total; per-residue (Å²): 142,56,66,68,61,52,49,52,53,55,48,49,60,54,46,56,73,74,62,74,57,95,78,73,77,85,60,94,76,48,72,67,61,54,51,52,51,52,54,50,52,36,63,75,49,52,39,78,42,99,84,77,46,81,44,55,73,92,75,83,89,83,88,78,90,67,94,43,70,68,55,45,51,57,51,46,68,73,62,46,87,88,84,120

Mean predicted aligned error: 10.65 Å

Secondary structure (DSSP, 8-state):
--HHHHHHHHHHHHHHHHS--TT-TT-SS-HHHHHHHHHHHHHHT-EE-TTSPEE--S--------S-HHHHHHHHHHT-TT--

pLDDT: mean 70.09, std 14.65, range [41.56, 95.19]

Nearest PDB structures (foldseek):
  4mq2-assembly3_C  TM=3.925E-01  e=6.592E+00  Homo sapiens
  8yev-assembly2_B  TM=1.923E-01  e=7.076E+00  Homo sapiens

Radius of gyration: 15.26 Å; Cα contacts (8 Å, |Δi|>4): 30; chains: 1; bounding box: 31×25×43 Å

Foldseek 3Di:
DPPVVVVLVVVVVVVCVPDVDPPVPPFPDDPSNVVVVVVVQQVVQWDQDPVRDIDGDPDDDDDDDGPDPVNVVVVCVVVDDPPD